Protein AF-A0A087KP44-F1 (afdb_monomer)

Solvent-accessible surface area (backbone atoms only — not comparable to full-atom values): 3461 Å² total; per-residue (Å²): 133,56,75,68,56,55,53,51,50,53,52,54,46,51,65,48,28,53,59,29,36,53,51,24,49,67,35,49,42,56,75,69,52,11,57,50,44,48,37,75,78,48,23,60,59,48,52,54,50,56,73,77,46,83,54,79,40,61,101,77,127

pLDDT: mean 86.14, std 8.62, range [52.88, 94.19]

Nearest PDB structures (foldseek):
  7ard-assembly1_f  TM=6.784E-01  e=4.472E+00  Polytomella sp. Pringsheim 198.80

Mean predicted aligned error: 5.63 Å

Structure (mmCIF, N/CA/C/O backbone):
data_AF-A0A087KP44-F1
#
_entry.id   AF-A0A087KP44-F1
#
loop_
_atom_site.group_PDB
_atom_site.id
_atom_site.type_symbol
_atom_site.label_atom_id
_atom_site.label_alt_id
_atom_site.label_comp_id
_atom_site.label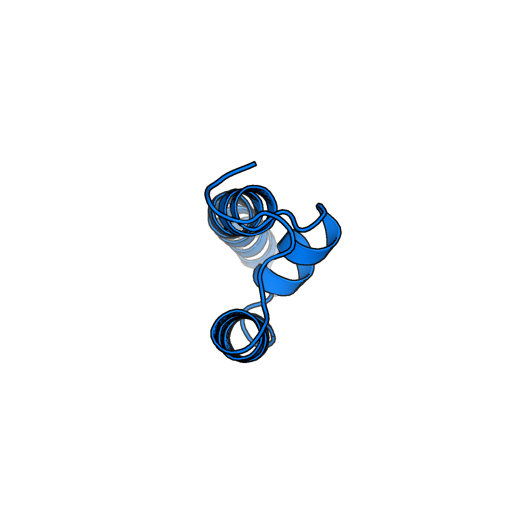_asym_id
_atom_site.label_entity_id
_atom_site.label_seq_id
_atom_site.pdbx_PDB_ins_code
_atom_site.Cartn_x
_atom_site.Cartn_y
_atom_site.Cartn_z
_atom_site.occupancy
_atom_site.B_iso_or_equiv
_atom_site.auth_seq_id
_atom_site.auth_comp_id
_atom_site.auth_asym_id
_atom_site.auth_atom_id
_atom_site.pdbx_PDB_model_num
ATOM 1 N N . MET A 1 1 ? -22.665 8.311 7.397 1.00 62.97 1 MET A N 1
ATOM 2 C CA . MET A 1 1 ? -21.474 7.709 8.018 1.00 62.97 1 MET 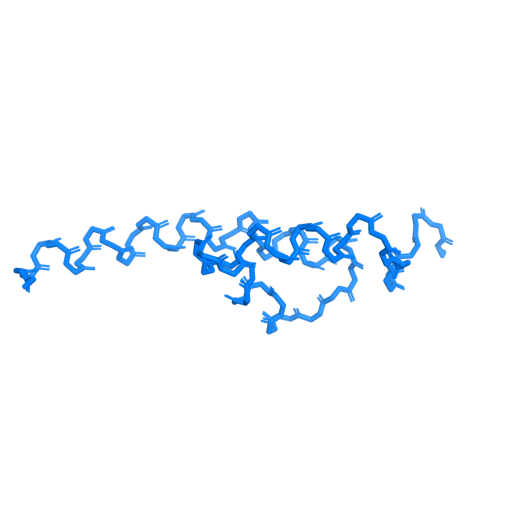A CA 1
ATOM 3 C C . MET A 1 1 ? -21.188 8.472 9.303 1.00 62.97 1 MET A C 1
ATOM 5 O O . MET A 1 1 ? -20.815 9.641 9.227 1.00 62.97 1 MET A O 1
ATOM 9 N N . GLY A 1 2 ? -21.498 7.880 10.453 1.00 83.81 2 GLY A N 1
ATOM 10 C CA . GLY A 1 2 ? -21.248 8.447 11.775 1.00 83.81 2 GLY A CA 1
ATOM 11 C C . GLY A 1 2 ? -19.753 8.639 12.046 1.00 83.81 2 GLY A C 1
ATOM 12 O O . GLY A 1 2 ? -18.901 8.027 11.403 1.00 83.81 2 GLY A O 1
ATOM 13 N N . GLU A 1 3 ? -19.423 9.505 13.001 1.00 81.06 3 GLU A N 1
ATOM 14 C CA . GLU A 1 3 ? -18.037 9.867 13.344 1.00 81.06 3 GLU A CA 1
ATOM 15 C C . GLU A 1 3 ? -17.177 8.654 13.750 1.00 81.06 3 GLU A C 1
ATOM 17 O O . GLU A 1 3 ? -16.009 8.540 13.366 1.00 81.06 3 GLU A O 1
ATOM 22 N N . THR A 1 4 ? -17.775 7.686 14.449 1.00 88.81 4 THR A N 1
ATOM 23 C CA . THR A 1 4 ? -17.124 6.424 14.827 1.00 88.81 4 THR A CA 1
ATOM 24 C C . THR A 1 4 ? -16.761 5.576 13.607 1.00 88.81 4 THR A C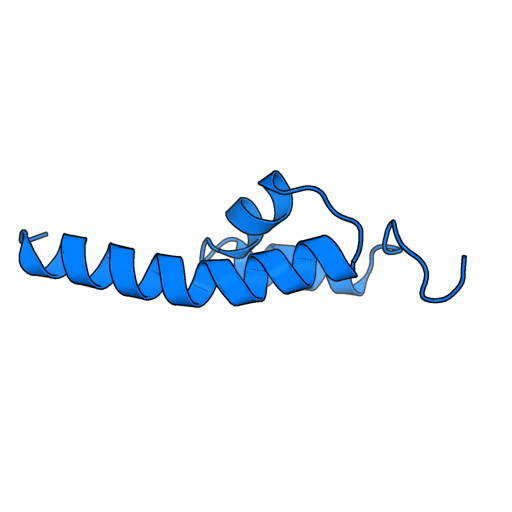 1
ATOM 26 O O . THR A 1 4 ? -15.677 5.001 13.556 1.00 88.81 4 THR A O 1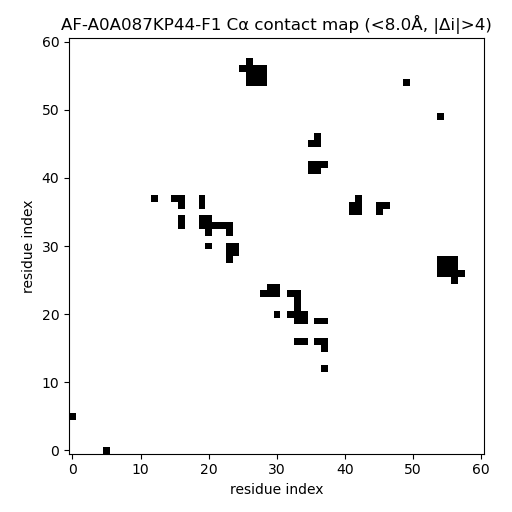
ATOM 29 N N . GLU A 1 5 ? -17.623 5.536 12.588 1.00 87.88 5 GLU A N 1
ATOM 30 C CA . GLU A 1 5 ? -17.398 4.749 11.370 1.00 87.88 5 GLU A CA 1
ATOM 31 C C . GLU A 1 5 ? -16.228 5.311 10.555 1.00 87.88 5 GLU A C 1
ATOM 33 O O . GLU A 1 5 ? -15.408 4.550 10.042 1.00 87.88 5 GLU A O 1
ATOM 38 N N . LYS A 1 6 ? -16.107 6.644 10.476 1.00 87.94 6 LYS A N 1
ATOM 39 C CA . LYS A 1 6 ? -14.983 7.317 9.799 1.00 87.94 6 LYS A CA 1
ATOM 40 C C . LYS A 1 6 ? -13.656 7.035 10.502 1.00 87.94 6 LYS A C 1
ATOM 42 O O . LYS A 1 6 ? -12.662 6.735 9.844 1.00 87.94 6 LYS A O 1
ATOM 47 N N . SER A 1 7 ? -13.655 7.094 11.834 1.00 91.50 7 SER A N 1
ATOM 48 C CA . SER A 1 7 ? -12.473 6.806 12.653 1.00 91.50 7 SER A CA 1
ATOM 49 C C . SER A 1 7 ? -12.024 5.351 12.505 1.00 91.50 7 SER A C 1
ATOM 51 O O . SER A 1 7 ? -10.847 5.090 12.264 1.00 91.50 7 SER A O 1
ATOM 53 N N . LEU A 1 8 ? -12.963 4.400 12.565 1.00 92.75 8 LEU A N 1
ATOM 54 C CA . LEU A 1 8 ? -12.682 2.979 12.338 1.00 92.75 8 LEU A CA 1
ATOM 55 C C . LEU A 1 8 ? -12.151 2.724 10.925 1.00 92.75 8 LEU A C 1
ATOM 57 O O . LEU A 1 8 ? -11.157 2.018 10.763 1.00 92.75 8 LEU A O 1
ATOM 61 N N . PHE A 1 9 ? -12.767 3.337 9.911 1.00 91.00 9 PHE A N 1
ATOM 62 C CA . PHE A 1 9 ? -12.311 3.236 8.527 1.00 91.00 9 PHE A CA 1
ATOM 63 C C . PHE A 1 9 ? -10.867 3.725 8.366 1.00 91.00 9 PHE A C 1
ATOM 65 O O . PHE A 1 9 ? -10.059 3.030 7.755 1.00 91.00 9 PHE A O 1
ATOM 72 N N . LEU A 1 10 ? -10.515 4.876 8.947 1.00 90.81 10 LEU A N 1
ATOM 73 C CA . LEU A 1 10 ? -9.149 5.405 8.902 1.00 90.81 10 LEU A CA 1
ATOM 74 C C . LEU A 1 10 ? -8.146 4.468 9.578 1.00 90.81 10 LEU A C 1
ATOM 76 O O . LEU A 1 10 ? -7.083 4.213 9.015 1.00 90.81 10 LEU A O 1
ATOM 80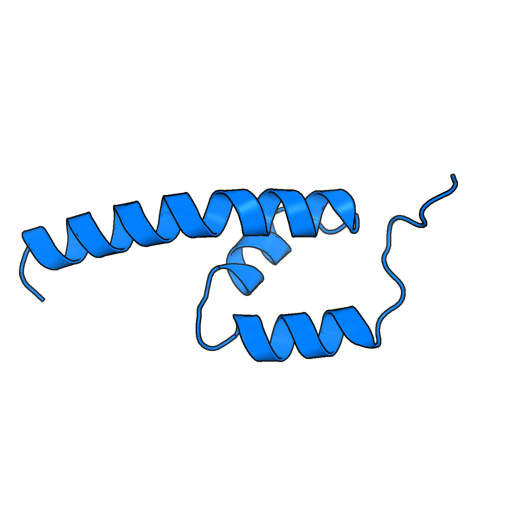 N N . VAL A 1 11 ? -8.483 3.918 10.746 1.00 94.19 11 VAL A N 1
ATOM 81 C CA . VAL A 1 11 ? -7.616 2.964 11.456 1.00 94.19 11 VAL A CA 1
ATOM 82 C C . VAL A 1 11 ? -7.376 1.713 10.608 1.00 94.19 11 VAL A C 1
ATOM 84 O O . VAL A 1 11 ? -6.227 1.321 10.396 1.00 94.19 11 VAL A O 1
ATOM 87 N N . ILE A 1 12 ? -8.441 1.121 10.062 1.00 92.50 12 ILE A N 1
ATOM 88 C CA . ILE A 1 12 ? -8.352 -0.056 9.185 1.00 92.50 12 ILE A CA 1
ATOM 89 C C . ILE A 1 12 ? -7.538 0.271 7.929 1.00 92.50 12 ILE A C 1
ATOM 91 O O . ILE A 1 12 ? -6.689 -0.524 7.511 1.00 92.50 12 ILE A O 1
ATOM 95 N N . TRP A 1 13 ? -7.751 1.449 7.343 1.00 92.12 13 TRP A N 1
ATOM 96 C CA . TRP A 1 13 ? -7.029 1.889 6.158 1.00 92.12 13 TRP A CA 1
ATOM 97 C C . TRP A 1 13 ? -5.532 2.054 6.437 1.00 92.12 13 TRP A C 1
ATOM 99 O O . TRP A 1 13 ? -4.731 1.560 5.652 1.00 92.12 13 TRP A O 1
ATOM 109 N N . VAL A 1 14 ? -5.128 2.642 7.569 1.00 93.06 14 VAL A N 1
ATOM 110 C CA . VAL A 1 14 ? -3.708 2.780 7.953 1.00 93.06 14 VAL A CA 1
ATOM 111 C C . VAL A 1 14 ? -3.050 1.415 8.178 1.00 93.06 14 VAL A C 1
ATOM 113 O O . VAL A 1 14 ? -1.950 1.171 7.671 1.00 93.06 14 VAL A O 1
ATOM 116 N N . ILE A 1 15 ? -3.731 0.503 8.881 1.00 93.56 15 ILE A N 1
ATOM 117 C CA . ILE A 1 15 ? -3.241 -0.867 9.106 1.00 93.56 15 ILE A CA 1
ATOM 118 C C . ILE A 1 15 ? -3.052 -1.598 7.773 1.00 93.56 15 ILE A C 1
ATOM 120 O O . ILE A 1 15 ? -2.068 -2.312 7.609 1.00 93.56 15 ILE A O 1
ATOM 124 N N . THR A 1 16 ? -3.952 -1.387 6.811 1.00 90.19 16 THR A N 1
ATOM 125 C CA . THR A 1 16 ? -3.885 -1.982 5.464 1.00 90.19 16 THR A CA 1
ATOM 126 C C . THR A 1 16 ? -2.856 -1.285 4.567 1.00 90.19 16 THR A C 1
ATOM 128 O O . THR A 1 16 ? -2.187 -1.923 3.751 1.00 90.19 16 THR A O 1
ATOM 131 N N . PHE A 1 17 ? -2.669 0.023 4.729 1.00 92.56 17 PHE A N 1
ATOM 132 C CA . PHE A 1 17 ? -1.712 0.819 3.969 1.00 92.56 17 PHE A CA 1
ATOM 133 C C . PHE A 1 17 ? -0.272 0.408 4.274 1.00 92.56 17 PHE A C 1
ATOM 135 O O . PHE A 1 17 ? 0.550 0.340 3.363 1.00 92.56 17 PHE A O 1
ATOM 142 N N . PHE A 1 18 ? 0.047 0.079 5.526 1.00 92.88 18 PHE A N 1
ATOM 143 C CA . PHE A 1 18 ? 1.398 -0.326 5.915 1.00 92.88 18 PHE A CA 1
ATOM 144 C C . PHE A 1 18 ? 1.947 -1.549 5.141 1.00 92.88 18 PHE A C 1
ATOM 146 O O . PHE A 1 18 ? 3.028 -1.437 4.549 1.00 92.88 18 PHE A O 1
ATOM 153 N N . PRO A 1 19 ? 1.258 -2.708 5.067 1.00 91.12 19 PRO A N 1
ATOM 154 C CA . PRO A 1 19 ? 1.709 -3.830 4.251 1.00 91.12 19 PRO A CA 1
ATOM 155 C C . PRO A 1 19 ? 1.714 -3.484 2.756 1.00 91.12 19 PRO A C 1
ATOM 157 O O . PRO A 1 19 ? 2.679 -3.833 2.077 1.00 91.12 19 PRO A O 1
ATOM 160 N N . CYS A 1 20 ? 0.729 -2.725 2.258 1.00 91.69 20 CYS A N 1
ATOM 161 C CA . CYS A 1 20 ? 0.700 -2.234 0.874 1.00 91.69 20 CYS A CA 1
ATOM 162 C C . CYS A 1 20 ? 1.940 -1.394 0.527 1.00 91.69 20 CYS A C 1
ATOM 164 O O . CYS A 1 20 ? 2.564 -1.583 -0.519 1.00 91.69 20 CYS A O 1
ATOM 166 N N . TYR A 1 21 ? 2.348 -0.511 1.438 1.00 91.44 21 TYR A N 1
ATOM 167 C CA . TYR A 1 21 ? 3.553 0.297 1.320 1.00 91.44 21 TYR A CA 1
ATOM 168 C C . TYR A 1 21 ? 4.809 -0.568 1.305 1.00 91.44 21 TYR A C 1
ATOM 170 O O . TYR A 1 21 ? 5.657 -0.410 0.425 1.00 91.44 21 TYR A O 1
ATOM 178 N N . ARG A 1 22 ? 4.917 -1.544 2.214 1.00 89.94 22 ARG A N 1
ATOM 179 C CA . ARG A 1 22 ? 6.047 -2.485 2.208 1.00 89.94 22 ARG A CA 1
ATOM 180 C C . ARG A 1 22 ? 6.110 -3.306 0.920 1.00 89.94 22 ARG A C 1
ATOM 182 O O . ARG A 1 22 ? 7.211 -3.506 0.413 1.00 89.94 22 ARG A O 1
ATOM 189 N N . MET A 1 23 ? 4.976 -3.758 0.385 1.00 89.81 23 MET A N 1
ATOM 190 C CA . MET A 1 23 ? 4.911 -4.472 -0.895 1.00 89.81 23 MET A CA 1
ATOM 191 C C . MET A 1 23 ? 5.375 -3.588 -2.053 1.00 89.81 23 MET A C 1
ATOM 193 O O . MET A 1 23 ? 6.283 -3.982 -2.782 1.00 89.81 23 MET A O 1
ATOM 197 N N . ALA A 1 24 ? 4.825 -2.375 -2.175 1.00 90.12 24 ALA A N 1
ATOM 198 C CA . ALA A 1 24 ? 5.205 -1.425 -3.219 1.00 90.12 24 ALA A CA 1
ATOM 199 C C . ALA A 1 24 ? 6.710 -1.116 -3.183 1.00 90.12 24 ALA A C 1
ATOM 201 O O . ALA A 1 24 ? 7.378 -1.200 -4.211 1.00 90.12 24 ALA A O 1
ATOM 202 N N . ARG A 1 25 ? 7.266 -0.853 -1.992 1.00 89.00 25 ARG A N 1
ATOM 203 C CA . ARG A 1 25 ? 8.700 -0.583 -1.809 1.00 89.00 25 ARG A CA 1
ATOM 204 C C . ARG A 1 25 ? 9.579 -1.788 -2.144 1.00 89.00 25 ARG A C 1
ATOM 206 O O . ARG A 1 25 ? 10.590 -1.604 -2.810 1.00 89.00 25 ARG A O 1
ATOM 213 N N . LYS A 1 26 ? 9.205 -3.005 -1.722 1.00 84.88 26 LYS A N 1
ATOM 214 C CA . LYS A 1 26 ? 9.944 -4.245 -2.047 1.00 84.88 26 LYS A CA 1
ATOM 215 C C . LYS A 1 26 ? 9.952 -4.551 -3.542 1.00 84.88 26 LYS A C 1
ATOM 217 O O . LYS A 1 26 ? 10.934 -5.075 -4.053 1.00 84.88 26 LYS A O 1
ATOM 222 N N . ALA A 1 27 ? 8.863 -4.226 -4.225 1.00 85.44 27 ALA A N 1
ATOM 223 C CA . ALA A 1 27 ? 8.767 -4.359 -5.667 1.00 85.44 27 ALA A CA 1
ATOM 224 C C . ALA A 1 27 ? 9.430 -3.191 -6.423 1.00 85.44 27 ALA A C 1
ATOM 226 O O . ALA A 1 27 ? 9.520 -3.246 -7.644 1.00 85.44 27 ALA A O 1
ATOM 227 N N . GLY A 1 28 ? 9.931 -2.166 -5.718 1.00 86.81 28 GLY A N 1
ATOM 228 C CA . GLY A 1 28 ? 10.700 -1.053 -6.289 1.00 86.81 28 GLY A CA 1
ATOM 229 C C . GLY A 1 28 ? 9.835 0.107 -6.767 1.00 86.81 28 GLY A C 1
ATOM 230 O O . GLY A 1 28 ? 10.323 1.028 -7.419 1.00 86.81 28 GLY A O 1
ATOM 231 N N . PHE A 1 29 ? 8.539 0.065 -6.467 1.00 86.81 29 PHE A N 1
ATOM 232 C CA . PHE A 1 29 ? 7.600 1.124 -6.790 1.00 86.81 29 PHE A CA 1
ATOM 233 C C . PHE A 1 2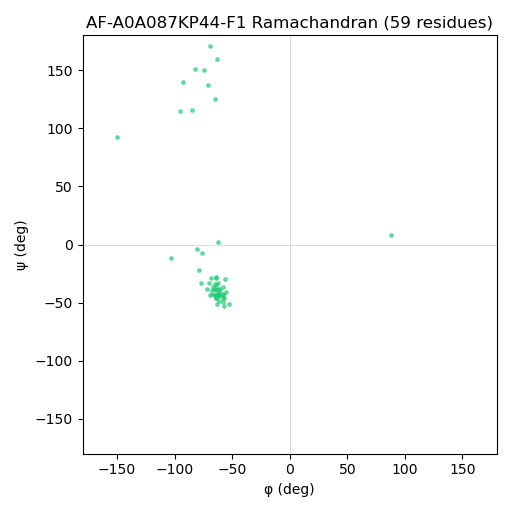9 ? 7.646 2.244 -5.738 1.00 86.81 29 PHE A C 1
ATOM 235 O O . PHE A 1 29 ? 7.946 2.041 -4.556 1.00 86.81 29 PHE A O 1
ATOM 242 N 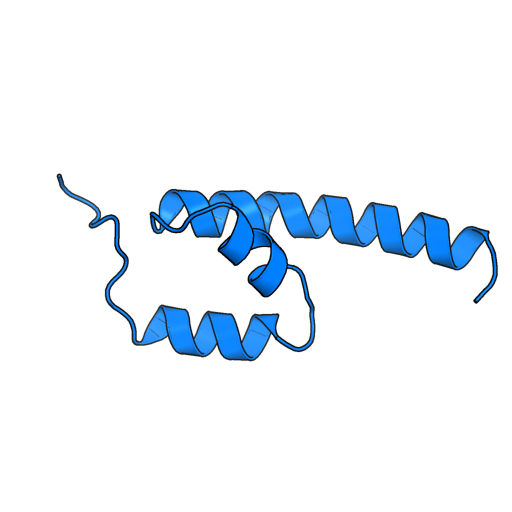N . GLY A 1 30 ? 7.338 3.465 -6.179 1.00 86.69 30 GLY A N 1
ATOM 243 C CA . GLY A 1 30 ? 7.256 4.639 -5.313 1.00 86.69 30 GLY A CA 1
ATOM 244 C C . GLY A 1 30 ? 6.061 4.607 -4.352 1.00 86.69 30 GLY A C 1
ATOM 245 O O . GLY A 1 30 ? 5.139 3.803 -4.486 1.00 86.69 30 GLY A O 1
ATOM 246 N N . TRP A 1 31 ? 6.048 5.550 -3.407 1.00 84.44 31 TRP A N 1
ATOM 247 C CA . TRP A 1 31 ? 4.964 5.725 -2.434 1.00 84.44 31 TRP A CA 1
ATOM 248 C C . TRP A 1 31 ? 3.552 5.923 -3.036 1.00 84.44 31 TRP A C 1
ATOM 250 O O . TRP A 1 31 ? 2.610 5.446 -2.403 1.00 84.44 31 TRP A O 1
ATOM 260 N N . PRO A 1 32 ? 3.344 6.500 -4.248 1.00 89.69 32 PRO A N 1
ATOM 261 C CA . PRO A 1 32 ? 2.000 6.599 -4.826 1.00 89.69 32 PRO A CA 1
ATOM 262 C C . PRO A 1 32 ? 1.391 5.226 -5.130 1.00 89.69 32 PRO A C 1
ATOM 264 O O . PRO A 1 32 ? 0.180 5.047 -5.035 1.00 89.69 32 PRO A O 1
ATOM 267 N N . MET A 1 33 ? 2.226 4.223 -5.423 1.00 89.94 33 MET A N 1
ATOM 268 C CA . MET A 1 33 ? 1.751 2.868 -5.698 1.00 89.94 33 MET A CA 1
ATOM 269 C C . MET A 1 33 ? 1.162 2.199 -4.454 1.00 89.94 33 MET A C 1
ATOM 271 O O . MET A 1 33 ? 0.242 1.397 -4.564 1.00 89.94 33 MET A O 1
ATOM 275 N N . ALA A 1 34 ? 1.641 2.569 -3.263 1.00 89.62 34 ALA A N 1
ATOM 276 C CA . ALA A 1 34 ? 1.087 2.095 -1.999 1.00 89.62 34 ALA A CA 1
ATOM 277 C C . ALA A 1 34 ? -0.337 2.614 -1.753 1.00 89.62 34 ALA A C 1
ATOM 279 O O . ALA A 1 34 ? -1.170 1.873 -1.239 1.00 89.62 34 ALA A O 1
ATOM 280 N N . PHE A 1 35 ? -0.617 3.861 -2.149 1.00 90.62 35 PHE A N 1
ATOM 281 C CA . PHE A 1 35 ? -1.956 4.454 -2.078 1.00 90.62 35 PHE A CA 1
ATOM 282 C C . PHE A 1 35 ? -2.924 3.780 -3.048 1.00 90.62 35 PHE A C 1
ATOM 284 O O . PHE A 1 35 ? -4.053 3.481 -2.679 1.00 90.62 35 PHE A O 1
ATOM 291 N N . ILE A 1 36 ? -2.475 3.496 -4.272 1.00 90.50 36 ILE A N 1
ATOM 292 C CA . ILE A 1 36 ? -3.281 2.762 -5.256 1.00 90.50 36 ILE A CA 1
ATOM 293 C C . ILE A 1 36 ? -3.595 1.354 -4.733 1.00 90.50 36 ILE A C 1
ATOM 295 O O . ILE A 1 36 ? -4.741 0.911 -4.801 1.00 90.50 36 ILE A O 1
ATOM 299 N N . LEU A 1 37 ? -2.598 0.678 -4.148 1.00 89.94 37 LEU A N 1
ATOM 300 C CA . LEU A 1 37 ? -2.791 -0.639 -3.548 1.00 89.94 37 LEU A CA 1
ATOM 301 C C . LEU A 1 37 ? -3.734 -0.600 -2.340 1.00 89.94 37 LEU A C 1
ATOM 303 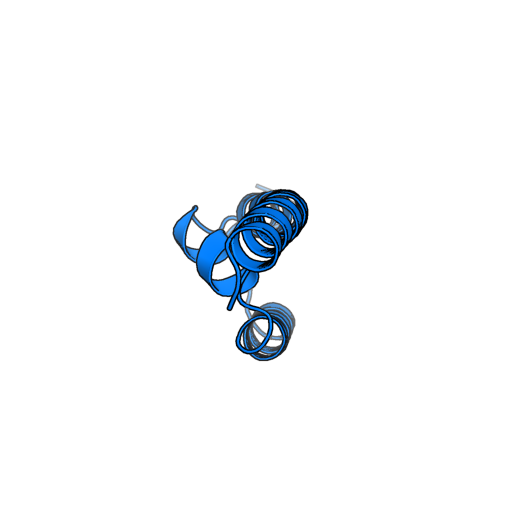O O . LEU A 1 37 ? -4.446 -1.565 -2.119 1.00 89.94 37 LEU A O 1
ATOM 307 N N . SER A 1 38 ? -3.755 0.460 -1.531 1.00 90.31 38 SER A N 1
ATOM 308 C CA . SER A 1 38 ? -4.574 0.476 -0.309 1.00 90.31 38 SER A CA 1
ATOM 309 C C . SER A 1 38 ? -6.071 0.687 -0.561 1.00 90.31 38 SER A C 1
ATOM 311 O O . SER A 1 38 ? -6.866 0.567 0.372 1.00 90.31 38 SER A O 1
ATOM 313 N N . ILE A 1 39 ? -6.480 0.977 -1.801 1.00 90.94 39 ILE A N 1
ATOM 314 C CA . ILE A 1 39 ? -7.888 1.130 -2.185 1.00 90.94 39 ILE A CA 1
ATOM 315 C C . ILE A 1 39 ? -8.475 -0.258 -2.496 1.00 90.94 39 ILE A C 1
ATOM 317 O O . ILE A 1 39 ? -8.075 -0.850 -3.495 1.00 90.94 39 ILE A O 1
ATOM 321 N N . PRO A 1 40 ? -9.466 -0.771 -1.738 1.00 84.94 40 PRO A N 1
ATOM 322 C CA . PRO A 1 40 ? -9.920 -2.165 -1.843 1.00 84.94 40 PRO A CA 1
ATOM 323 C C . PRO A 1 40 ? -10.351 -2.595 -3.250 1.00 84.94 40 PRO A C 1
ATOM 325 O O . PRO A 1 40 ? -10.020 -3.686 -3.703 1.00 84.94 40 PRO A O 1
ATOM 328 N N . VAL A 1 41 ? -11.067 -1.723 -3.965 1.00 86.88 41 VAL A N 1
ATOM 329 C CA . VAL A 1 41 ? -11.555 -2.013 -5.322 1.00 86.88 41 VAL A CA 1
ATOM 330 C C . VAL A 1 41 ? -10.396 -2.077 -6.319 1.00 86.88 41 VAL A C 1
ATOM 332 O O . VAL A 1 41 ? -10.327 -2.982 -7.145 1.00 86.88 41 VAL A O 1
ATOM 335 N N . ILE A 1 42 ? -9.458 -1.135 -6.221 1.00 89.31 42 ILE A N 1
ATOM 336 C CA . ILE A 1 42 ? -8.315 -1.019 -7.135 1.00 89.31 42 ILE A CA 1
ATOM 337 C C . ILE A 1 42 ? -7.218 -2.032 -6.774 1.00 89.31 42 ILE A C 1
ATOM 339 O O . ILE A 1 42 ? -6.433 -2.427 -7.638 1.00 89.31 42 ILE A O 1
ATOM 343 N N . HIS A 1 43 ? -7.197 -2.513 -5.530 1.00 89.38 43 HIS A N 1
ATOM 344 C CA . HIS A 1 43 ? -6.239 -3.486 -5.019 1.00 89.38 43 HIS A CA 1
ATOM 345 C C . HIS A 1 43 ? -6.180 -4.731 -5.906 1.00 89.38 43 HIS A C 1
ATOM 347 O O . HIS A 1 43 ? -5.105 -5.087 -6.378 1.00 89.38 43 HIS A O 1
ATOM 353 N N . TYR A 1 44 ? -7.327 -5.343 -6.223 1.00 88.50 44 TYR A N 1
ATOM 354 C CA . TYR A 1 44 ? -7.378 -6.555 -7.049 1.00 88.50 44 TYR A CA 1
ATOM 355 C C . TYR A 1 44 ? -6.853 -6.333 -8.472 1.00 88.50 44 TYR A C 1
ATOM 357 O O . TYR A 1 44 ? -6.057 -7.131 -8.966 1.00 88.50 44 TYR A O 1
ATOM 365 N N . PHE A 1 45 ? -7.223 -5.219 -9.112 1.00 89.69 45 PHE A N 1
ATOM 366 C CA . PHE A 1 45 ? -6.687 -4.848 -10.427 1.00 89.69 45 PHE A CA 1
ATOM 367 C C . PHE A 1 45 ? -5.177 -4.612 -10.380 1.00 89.69 45 PHE A C 1
ATOM 369 O O . PHE A 1 45 ? -4.444 -4.998 -11.291 1.00 89.69 45 PHE A O 1
ATOM 376 N N . THR A 1 46 ? -4.700 -4.003 -9.299 1.00 88.81 46 THR A N 1
ATOM 377 C CA . THR A 1 46 ? -3.282 -3.698 -9.122 1.00 88.81 46 THR A CA 1
ATOM 378 C C . THR A 1 46 ? -2.462 -4.955 -8.855 1.00 88.81 46 THR A C 1
ATOM 380 O O . THR A 1 46 ? -1.369 -5.094 -9.402 1.00 88.81 46 THR A O 1
ATOM 383 N N . LEU A 1 47 ? -2.999 -5.907 -8.086 1.00 88.38 47 LEU A N 1
ATOM 384 C CA . LEU A 1 47 ? -2.404 -7.231 -7.907 1.00 88.38 47 LEU A CA 1
ATOM 385 C C . LEU A 1 47 ? -2.329 -7.995 -9.231 1.00 88.38 47 LEU A C 1
ATOM 387 O O . LEU A 1 47 ? -1.285 -8.566 -9.540 1.00 88.38 47 LEU A O 1
ATOM 391 N N . TYR A 1 48 ? -3.397 -7.958 -10.035 1.00 88.75 48 TYR A N 1
ATOM 392 C CA . TYR A 1 48 ? -3.384 -8.536 -11.379 1.00 88.75 48 TYR A CA 1
ATOM 393 C C . TYR A 1 48 ? -2.270 -7.905 -12.226 1.00 88.75 48 TYR A C 1
ATOM 395 O O . TYR A 1 48 ? -1.430 -8.612 -12.771 1.00 88.75 48 TYR A O 1
ATOM 403 N N . PHE A 1 49 ? -2.175 -6.573 -12.264 1.00 87.56 49 PHE A N 1
ATOM 404 C CA . PHE A 1 49 ? -1.100 -5.875 -12.976 1.00 87.56 49 PHE A CA 1
ATOM 405 C C . PHE A 1 49 ? 0.301 -6.264 -12.474 1.00 87.56 49 PHE A C 1
ATOM 407 O O . PHE A 1 49 ? 1.204 -6.495 -13.280 1.00 87.56 49 PHE A O 1
ATOM 414 N N . PHE A 1 50 ? 0.488 -6.381 -11.158 1.00 86.06 50 PHE A N 1
ATOM 415 C CA . PHE A 1 50 ? 1.746 -6.813 -10.544 1.00 86.06 50 PHE A CA 1
ATOM 416 C C . PHE A 1 50 ? 2.148 -8.247 -10.881 1.00 86.06 50 PHE A C 1
ATOM 418 O O . PHE A 1 50 ? 3.347 -8.521 -10.901 1.00 86.06 50 PHE A O 1
ATOM 425 N N . ALA A 1 51 ? 1.193 -9.137 -11.161 1.00 88.12 51 ALA A N 1
ATOM 426 C CA . ALA A 1 51 ? 1.480 -10.516 -11.548 1.00 88.12 51 ALA A CA 1
ATOM 427 C C . ALA A 1 51 ? 2.109 -10.618 -12.950 1.00 88.12 51 ALA A C 1
ATOM 429 O O . ALA A 1 51 ? 2.947 -11.485 -13.183 1.00 8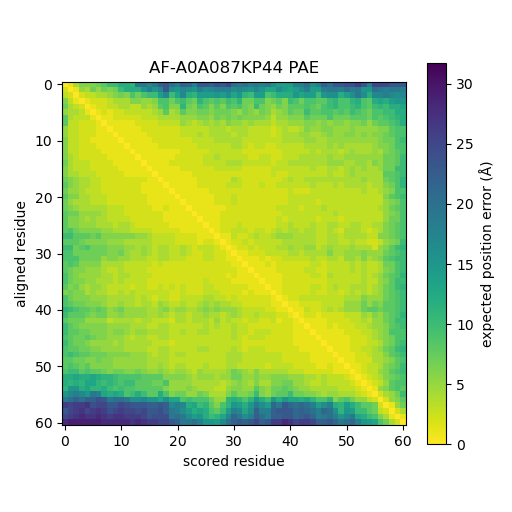8.12 51 ALA A O 1
ATOM 430 N N . PHE A 1 52 ? 1.744 -9.721 -13.874 1.00 87.69 52 PHE A N 1
ATOM 431 C CA . PHE A 1 52 ? 2.215 -9.761 -15.268 1.00 87.69 52 PHE A CA 1
ATOM 432 C C . PHE A 1 52 ? 3.304 -8.734 -15.593 1.00 87.69 52 PHE A C 1
ATOM 434 O O . PHE A 1 52 ? 3.915 -8.789 -16.661 1.00 87.69 52 PHE A O 1
ATOM 441 N N . ARG A 1 53 ? 3.562 -7.770 -14.704 1.00 83.88 53 ARG A N 1
ATOM 442 C CA . ARG A 1 53 ? 4.596 -6.750 -14.914 1.00 83.88 53 ARG A CA 1
ATOM 443 C C . ARG A 1 53 ? 5.922 -7.171 -14.309 1.00 83.88 53 ARG A C 1
ATOM 445 O O . ARG A 1 53 ? 5.989 -7.646 -13.183 1.00 83.88 53 ARG A O 1
ATOM 452 N N . LYS A 1 54 ? 7.004 -6.879 -15.030 1.00 81.31 54 LYS A N 1
ATOM 453 C CA . LYS A 1 54 ? 8.357 -6.933 -14.476 1.00 81.31 54 LYS A CA 1
ATOM 454 C C . LYS A 1 54 ? 8.486 -5.876 -13.378 1.00 81.31 54 LYS A C 1
ATOM 456 O O . LYS A 1 54 ? 8.198 -4.701 -13.615 1.00 81.31 54 LYS A O 1
ATOM 461 N N . TRP A 1 55 ? 8.892 -6.300 -12.188 1.00 84.81 55 TRP A N 1
ATOM 462 C CA . TRP A 1 55 ? 9.070 -5.395 -11.058 1.00 84.81 55 TRP A CA 1
ATOM 463 C C . TRP A 1 55 ? 10.301 -4.504 -11.285 1.00 84.81 55 TRP A C 1
ATOM 465 O O . TRP A 1 55 ? 11.317 -5.001 -11.780 1.00 84.81 55 TRP A O 1
ATOM 475 N N . PRO A 1 56 ? 10.221 -3.196 -10.976 1.00 79.44 56 PRO A N 1
ATOM 476 C CA . PRO A 1 56 ? 11.325 -2.262 -11.177 1.00 79.44 56 PRO A CA 1
ATOM 477 C C . PRO A 1 56 ? 12.566 -2.607 -10.347 1.00 79.44 56 PRO A C 1
ATOM 479 O O . PRO A 1 56 ? 13.674 -2.413 -10.840 1.00 79.44 56 PRO A O 1
ATOM 482 N N . THR A 1 57 ? 12.416 -3.171 -9.145 1.00 74.12 57 THR A N 1
ATOM 483 C CA . THR A 1 57 ? 13.534 -3.848 -8.468 1.00 74.12 57 THR A CA 1
ATOM 484 C C . THR A 1 57 ? 13.483 -5.339 -8.752 1.00 74.12 57 THR A C 1
ATOM 486 O O . THR A 1 57 ? 12.559 -6.042 -8.340 1.00 74.12 57 THR A O 1
ATOM 489 N N . LEU A 1 58 ? 14.503 -5.826 -9.454 1.00 63.88 58 LEU A N 1
ATOM 490 C CA . LEU A 1 58 ? 14.769 -7.252 -9.584 1.00 63.88 58 LEU A CA 1
ATOM 491 C C . LEU A 1 58 ? 15.356 -7.787 -8.268 1.00 63.88 58 LEU A C 1
ATOM 493 O O . LEU A 1 58 ? 16.068 -7.044 -7.595 1.00 63.88 58 LEU A O 1
ATOM 497 N N . PRO A 1 59 ? 15.139 -9.068 -7.914 1.00 59.94 59 PRO A N 1
ATOM 498 C CA . PRO A 1 59 ? 15.729 -9.672 -6.719 1.00 59.94 59 PRO A CA 1
ATOM 499 C C . PRO A 1 59 ? 17.265 -9.744 -6.700 1.00 59.94 59 PRO A C 1
ATOM 501 O O . PRO A 1 59 ? 17.790 -10.285 -5.742 1.00 59.94 59 PRO A O 1
ATOM 504 N N . ASN A 1 60 ? 17.977 -9.232 -7.711 1.00 60.91 60 ASN A N 1
ATOM 505 C CA . ASN A 1 60 ? 19.439 -9.169 -7.766 1.00 60.91 60 ASN A CA 1
ATOM 506 C C . ASN A 1 60 ? 19.882 -7.952 -8.605 1.00 60.91 60 ASN A C 1
ATOM 508 O O . ASN A 1 60 ? 19.976 -8.049 -9.831 1.00 60.91 60 ASN A O 1
ATOM 512 N N . ALA A 1 61 ? 20.113 -6.819 -7.944 1.00 52.88 61 ALA A N 1
ATOM 513 C CA . ALA A 1 61 ? 21.087 -5.812 -8.364 1.00 52.88 61 ALA A CA 1
ATOM 514 C C . ALA A 1 61 ? 22.277 -5.905 -7.405 1.00 52.88 61 ALA A C 1
ATOM 516 O O . ALA A 1 61 ? 22.013 -6.200 -6.215 1.00 52.88 61 ALA A O 1
#

Sequence (61 aa):
MGETEKSLFLVIWVITFFPCYRMARKAGFGWPMAFILSIPVIHYFTLYFFAFRKWPTLPNA

Radius of gyration: 13.7 Å; Cα contacts (8 Å, |Δi|>4): 44; chains: 1; bounding box: 43×20×30 Å

Foldseek 3Di:
DDPVVVVVVVVVLVVLLVVLQVVCVVLVHDSVSSVLCSPVVSVVVSVVVVVPDRRPDDPPD

Secondary structure (DSSP, 8-state):
--HHHHHHHHHHHHHHHHHHHHHHHHTT--HHHHHHHHSHHHHHHHHHHHHHSPPSS-S--